Protein AF-W7YX11-F1 (afdb_monomer)

Organism: NCBI:txid1236976

Foldseek 3Di:
DWQDWDDCQNPVHQFIKTFDDDWDADPNDTDRDDSVPRPDIDGDDGHGDDDDDPVHDDDPVVVCCVVPVPPPPD

pLDDT: mean 83.91, std 11.45, range [45.38, 96.44]

Radius of gyration: 20.15 Å; Cα contacts (8 Å, |Δi|>4): 92; chains: 1; bounding box: 40×40×46 Å

Solvent-accessible surface area (backbone atoms only — not comparable to full-atom values): 4846 Å² total; per-residue (Å²): 82,86,71,50,72,48,49,18,70,81,69,79,39,60,43,29,32,38,32,30,41,87,84,58,76,57,96,89,43,71,77,81,74,58,82,90,69,42,85,44,69,41,82,77,46,79,36,78,52,84,84,83,48,86,91,78,56,78,56,70,68,60,55,47,44,74,77,55,62,82,77,79,81,128

Mean predicted aligned error: 8.96 Å

Sequence (74 aa):
MLHGISYPDETGSNEREVRLWKAKMQHGVIQFIRPDECTLVRKVGEGTAKIFDAGNMQSVDDLYSEWFGNEVSE

Secondary structure (DSSP, 8-state):
-EEEEE-HHHHSSSEEEEEE----EETTEE-PPPGGG--EEEEEEE-PPPP--TTT---HHHHHHHHHTT----

Structure (mmCIF, N/CA/C/O backbone):
data_AF-W7YX11-F1
#
_entry.id   AF-W7YX11-F1
#
loop_
_atom_site.group_PDB
_atom_site.id
_atom_site.type_symbol
_atom_site.label_atom_id
_atom_site.label_alt_id
_atom_site.label_comp_id
_atom_site.label_asym_id
_atom_site.label_entity_id
_atom_site.label_seq_id
_atom_site.pdbx_PDB_ins_code
_atom_site.Cartn_x
_atom_site.Cartn_y
_atom_site.Cartn_z
_atom_site.occupancy
_atom_site.B_iso_or_equiv
_atom_site.auth_seq_id
_atom_site.auth_comp_id
_atom_site.auth_asym_id
_atom_site.auth_atom_id
_atom_site.pdbx_PDB_model_num
ATOM 1 N N . MET A 1 1 ? -6.028 -6.296 12.478 1.00 88.75 1 MET A N 1
ATOM 2 C CA . MET A 1 1 ? -5.514 -7.035 11.304 1.00 88.75 1 MET A CA 1
ATOM 3 C C . MET A 1 1 ? -4.863 -6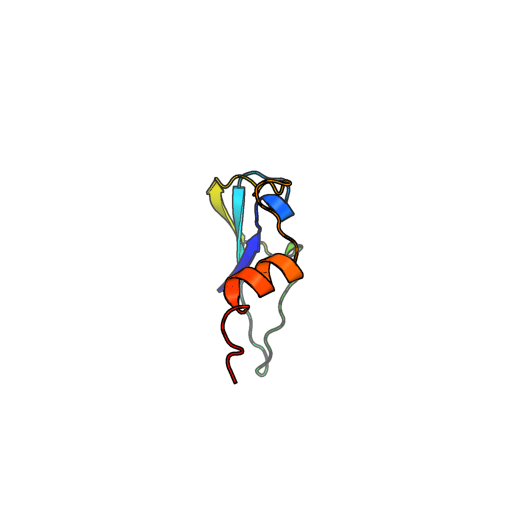.059 10.342 1.00 88.75 1 MET A C 1
ATOM 5 O O . MET A 1 1 ? -5.241 -4.890 10.357 1.00 88.75 1 MET A O 1
ATOM 9 N N . LEU A 1 2 ? -3.902 -6.524 9.540 1.00 91.00 2 LEU A N 1
ATOM 10 C CA . LEU A 1 2 ? -3.373 -5.760 8.409 1.00 91.00 2 LEU A CA 1
ATOM 11 C C . LEU A 1 2 ? -4.498 -5.555 7.385 1.00 91.00 2 LEU A C 1
ATOM 13 O O . LEU A 1 2 ? -5.181 -6.517 7.041 1.00 91.00 2 LEU A O 1
ATOM 17 N N . HIS A 1 3 ? -4.736 -4.309 6.980 1.00 92.12 3 HIS A N 1
ATOM 18 C CA . HIS A 1 3 ? -5.679 -3.963 5.911 1.00 92.12 3 HIS A CA 1
ATOM 19 C C . HIS A 1 3 ? -4.937 -3.799 4.587 1.00 92.12 3 HIS A C 1
ATOM 21 O O . HIS A 1 3 ? -5.288 -4.440 3.604 1.00 92.12 3 HIS A O 1
ATOM 27 N N . GLY A 1 4 ? -3.857 -3.015 4.596 1.00 88.69 4 GLY A N 1
ATOM 28 C CA . GLY A 1 4 ? -3.042 -2.761 3.415 1.00 88.69 4 GLY A CA 1
ATOM 29 C C . GLY A 1 4 ? -1.790 -1.950 3.730 1.00 88.69 4 GLY A C 1
ATOM 30 O O . GLY A 1 4 ? -1.589 -1.501 4.861 1.00 88.69 4 GLY A O 1
ATOM 31 N N . ILE A 1 5 ? -0.951 -1.778 2.716 1.00 89.31 5 ILE A N 1
ATOM 32 C CA . ILE A 1 5 ? 0.266 -0.965 2.752 1.00 89.31 5 ILE A CA 1
ATOM 33 C C . ILE A 1 5 ? 0.064 0.154 1.732 1.00 89.31 5 ILE A C 1
ATOM 35 O O . ILE A 1 5 ? -0.319 -0.137 0.604 1.00 89.31 5 ILE A O 1
ATOM 39 N N . SER A 1 6 ? 0.280 1.404 2.128 1.00 86.50 6 SER A N 1
ATOM 40 C CA . SER A 1 6 ? 0.323 2.538 1.207 1.00 86.50 6 SER A CA 1
ATOM 41 C C . SER A 1 6 ? 1.768 2.747 0.778 1.00 86.50 6 SER A C 1
ATOM 43 O O . SER A 1 6 ? 2.648 2.915 1.636 1.00 86.50 6 SER A O 1
ATOM 45 N N . TYR A 1 7 ? 2.017 2.720 -0.528 1.00 84.19 7 TYR A N 1
ATOM 46 C CA . TYR A 1 7 ? 3.356 2.945 -1.047 1.00 84.19 7 TYR A CA 1
ATOM 47 C C . TYR A 1 7 ? 3.640 4.443 -1.275 1.00 84.19 7 TYR A C 1
ATOM 49 O O . TYR A 1 7 ? 2.714 5.239 -1.478 1.00 84.19 7 TYR A O 1
ATOM 57 N N . PRO A 1 8 ? 4.919 4.851 -1.203 1.00 80.19 8 PRO A N 1
ATOM 58 C CA . PRO A 1 8 ? 5.317 6.247 -1.384 1.00 80.19 8 PRO A CA 1
ATOM 59 C C . PRO A 1 8 ? 4.908 6.868 -2.730 1.00 80.19 8 PRO A C 1
ATOM 61 O O . PRO A 1 8 ? 4.536 8.036 -2.806 1.00 80.19 8 PRO A O 1
ATOM 64 N N . ASP A 1 9 ? 4.941 6.075 -3.798 1.00 76.12 9 ASP A N 1
ATOM 65 C CA . ASP A 1 9 ? 4.566 6.458 -5.163 1.00 76.12 9 ASP A CA 1
ATOM 66 C C . ASP A 1 9 ? 3.051 6.650 -5.349 1.00 76.12 9 ASP A C 1
ATOM 68 O O . ASP A 1 9 ? 2.636 7.475 -6.159 1.00 76.12 9 ASP A O 1
ATOM 72 N N . GLU A 1 10 ? 2.223 5.954 -4.569 1.00 73.12 10 GLU A N 1
ATOM 73 C CA . GLU A 1 10 ? 0.757 6.079 -4.609 1.00 73.12 10 GLU A CA 1
ATOM 74 C C . GLU A 1 10 ? 0.229 7.248 -3.762 1.00 73.12 10 GLU A C 1
ATOM 76 O O . GLU A 1 10 ? -0.849 7.782 -4.024 1.00 73.12 10 GLU A O 1
ATOM 81 N N . THR A 1 11 ? 0.961 7.623 -2.710 1.00 66.25 11 THR A N 1
ATOM 82 C CA . THR A 1 11 ? 0.523 8.623 -1.720 1.00 66.25 11 THR A CA 1
ATOM 83 C C . THR A 1 11 ? 1.169 9.993 -1.904 1.00 66.25 11 THR A C 1
ATOM 85 O O . THR A 1 11 ? 0.689 10.970 -1.330 1.00 66.25 11 THR A O 1
ATOM 88 N N . GLY A 1 12 ? 2.256 10.083 -2.681 1.00 66.31 12 GLY A N 1
ATOM 89 C CA . GLY A 1 12 ? 3.053 11.304 -2.828 1.00 66.31 12 GLY A CA 1
ATOM 90 C C . GLY A 1 12 ? 3.860 11.674 -1.575 1.00 66.31 12 GLY A C 1
ATOM 91 O O . GLY A 1 12 ? 4.468 12.742 -1.532 1.00 66.31 12 GLY A O 1
ATOM 92 N N . SER A 1 13 ? 3.869 10.808 -0.557 1.00 67.38 13 SER A N 1
ATOM 93 C CA . SER A 1 13 ? 4.665 10.944 0.663 1.00 67.38 13 SER A CA 1
ATOM 94 C C . SER A 1 13 ? 5.879 10.023 0.575 1.00 67.38 13 SER A C 1
ATOM 96 O O . SER A 1 13 ? 5.745 8.883 0.156 1.00 67.38 13 SER A O 1
ATOM 98 N N . ASN A 1 14 ? 7.061 10.456 1.021 1.00 68.81 14 ASN A N 1
ATOM 99 C CA . ASN A 1 14 ? 8.288 9.632 1.014 1.00 68.81 14 ASN A CA 1
ATOM 100 C C . ASN A 1 14 ? 8.323 8.563 2.130 1.00 68.81 14 ASN A C 1
ATOM 102 O O . ASN A 1 14 ? 9.384 8.095 2.550 1.00 68.81 14 ASN A O 1
ATOM 106 N N . GLU A 1 15 ? 7.160 8.195 2.655 1.00 76.50 15 GLU A N 1
ATOM 107 C CA . GLU A 1 15 ? 7.014 7.289 3.782 1.00 76.50 15 GLU A CA 1
ATOM 108 C C . GLU A 1 15 ? 6.088 6.137 3.400 1.00 76.50 15 GLU A C 1
ATOM 110 O O . GLU A 1 15 ? 5.043 6.325 2.779 1.00 76.50 15 GLU A O 1
ATOM 115 N N . ARG A 1 16 ? 6.459 4.921 3.804 1.00 81.38 16 ARG A N 1
ATOM 116 C CA . ARG A 1 16 ? 5.589 3.754 3.682 1.00 81.38 16 ARG A CA 1
ATOM 117 C C . ARG A 1 16 ? 4.670 3.683 4.891 1.00 81.38 16 ARG A C 1
ATOM 119 O O . ARG A 1 16 ? 5.121 3.602 6.041 1.00 81.38 16 ARG A O 1
ATOM 126 N N . GLU A 1 17 ? 3.378 3.606 4.615 1.00 86.12 17 GLU A N 1
ATOM 127 C CA . GLU A 1 17 ? 2.351 3.515 5.643 1.00 86.12 17 GLU A CA 1
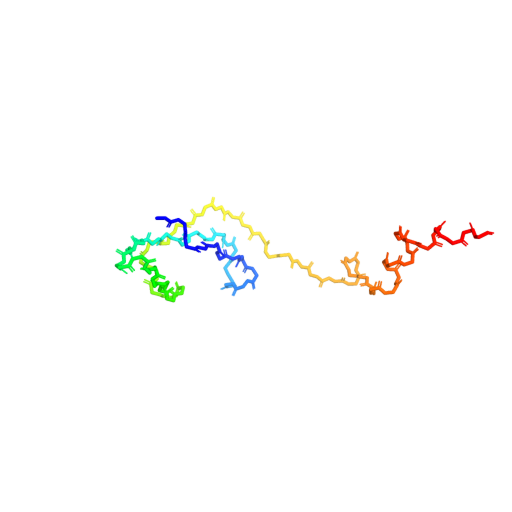ATOM 128 C C . GLU A 1 17 ? 1.707 2.134 5.649 1.00 86.12 17 GLU A C 1
ATOM 130 O O . GLU A 1 17 ? 1.497 1.505 4.619 1.00 86.12 17 GLU A O 1
ATOM 135 N N . VAL A 1 18 ? 1.367 1.648 6.833 1.00 89.38 18 VAL A N 1
ATOM 136 C CA . VAL A 1 18 ? 0.623 0.412 7.031 1.00 89.38 18 VAL A CA 1
ATOM 137 C C . VAL A 1 18 ? -0.712 0.753 7.664 1.00 89.38 18 VAL A C 1
ATOM 139 O O . VAL A 1 18 ? -0.774 1.337 8.748 1.00 89.38 18 VAL A O 1
ATOM 142 N N . ARG A 1 19 ? -1.788 0.347 6.994 1.00 90.50 19 ARG A N 1
ATOM 143 C CA . ARG A 1 19 ? -3.160 0.490 7.469 1.00 90.50 19 ARG A CA 1
ATOM 144 C C . ARG A 1 19 ? -3.549 -0.761 8.240 1.00 90.50 19 ARG A C 1
ATOM 146 O O . ARG A 1 19 ? -3.485 -1.885 7.737 1.00 90.50 19 ARG A O 1
ATOM 153 N N . LEU A 1 20 ? -3.960 -0.564 9.480 1.00 91.50 20 LEU A N 1
ATOM 154 C CA . LEU A 1 20 ? -4.521 -1.584 10.347 1.00 91.50 20 LEU A CA 1
ATOM 155 C C . LEU A 1 20 ? -6.016 -1.324 10.507 1.00 91.50 20 LEU A C 1
ATOM 157 O O . LEU A 1 20 ? -6.481 -0.188 10.542 1.00 91.50 20 LEU A O 1
ATOM 161 N N . TRP A 1 21 ? -6.778 -2.399 10.661 1.00 93.75 21 TRP A N 1
ATOM 162 C CA . TRP A 1 21 ? -8.211 -2.301 10.902 1.00 93.75 21 TRP A CA 1
ATOM 163 C C . TRP A 1 21 ? -8.708 -3.383 11.858 1.00 93.75 21 TRP A C 1
ATOM 165 O O . TRP A 1 21 ? -8.061 -4.418 12.081 1.00 93.75 21 TRP A O 1
ATOM 175 N N . LYS A 1 22 ? -9.872 -3.124 12.456 1.00 91.56 22 LYS A N 1
ATOM 176 C CA . LYS A 1 22 ? -10.576 -4.060 13.335 1.00 91.56 22 LYS A CA 1
ATOM 177 C C . LYS A 1 22 ? -11.542 -4.891 12.491 1.00 91.56 22 LYS A C 1
ATOM 179 O O . LYS A 1 22 ? -12.706 -4.533 12.354 1.00 91.56 22 LYS A O 1
ATOM 184 N N . ALA A 1 23 ? -11.042 -5.979 11.912 1.00 90.75 23 ALA A N 1
ATOM 185 C CA . ALA A 1 23 ? -11.873 -6.898 11.142 1.00 90.75 23 ALA A CA 1
ATOM 186 C C . ALA A 1 23 ? -12.989 -7.478 12.025 1.00 90.75 23 ALA A C 1
ATOM 188 O O . ALA A 1 23 ? -12.731 -7.951 13.135 1.00 90.75 23 ALA A O 1
ATOM 189 N N . LYS A 1 24 ? -14.225 -7.445 11.524 1.00 92.50 24 LYS A N 1
ATOM 190 C CA . LYS A 1 24 ? -15.396 -8.018 12.187 1.00 92.50 24 LYS A CA 1
ATOM 191 C C . LYS A 1 24 ? -16.067 -8.994 11.231 1.00 92.50 24 LYS A C 1
ATOM 193 O O . LYS A 1 24 ? -16.524 -8.593 10.165 1.00 92.50 24 LYS A O 1
ATOM 198 N N . MET A 1 25 ? -16.131 -10.260 11.629 1.00 94.75 25 MET A N 1
ATOM 199 C CA . MET A 1 25 ? -16.890 -11.281 10.913 1.00 94.75 25 MET A CA 1
ATOM 200 C C . MET A 1 25 ? -18.315 -11.323 11.465 1.00 94.75 25 MET A C 1
ATOM 202 O O . MET A 1 25 ? -18.507 -11.402 12.678 1.00 94.75 25 MET A O 1
ATOM 206 N N . GLN A 1 26 ? -19.311 -11.261 10.588 1.00 95.06 26 GLN A N 1
ATOM 207 C CA . GLN A 1 26 ? -20.722 -11.386 10.949 1.00 95.06 26 GLN A CA 1
ATOM 208 C C . GLN A 1 26 ? -21.359 -12.418 10.025 1.00 95.06 26 GLN A C 1
ATOM 210 O O . GLN A 1 26 ? -21.297 -12.269 8.810 1.00 95.06 26 GLN A O 1
ATOM 215 N N . HIS A 1 27 ? -21.927 -13.483 10.596 1.00 96.44 27 HIS A N 1
ATOM 216 C CA . HIS A 1 27 ? -22.549 -14.576 9.834 1.00 96.44 27 HIS A CA 1
ATOM 217 C C . HIS A 1 27 ? -21.627 -15.182 8.753 1.00 96.44 27 HIS A C 1
ATOM 219 O O . HIS A 1 27 ? -22.066 -15.496 7.653 1.00 96.44 27 HIS A O 1
ATOM 225 N N . GLY A 1 28 ? -20.328 -15.307 9.050 1.00 96.25 28 GLY A N 1
ATOM 226 C CA . GLY A 1 28 ? -19.330 -15.844 8.115 1.00 96.25 28 GLY A CA 1
ATOM 227 C C . GLY A 1 28 ? -18.832 -14.858 7.051 1.00 96.25 28 GLY A C 1
ATOM 228 O O . GLY A 1 28 ? -17.951 -15.210 6.274 1.00 96.25 28 GLY A O 1
ATOM 229 N N . VAL A 1 29 ? -19.336 -13.621 7.027 1.00 95.12 29 VAL A N 1
ATOM 230 C CA . VAL A 1 29 ? -18.926 -12.590 6.063 1.00 95.12 29 VAL A CA 1
ATOM 231 C C . VAL A 1 29 ? -18.043 -11.547 6.744 1.00 95.12 29 VAL A C 1
ATOM 233 O O . VAL A 1 29 ? -18.362 -11.058 7.832 1.00 95.12 29 VAL A O 1
ATOM 236 N N . ILE A 1 30 ? -16.934 -11.184 6.095 1.00 95.06 30 ILE A N 1
ATOM 237 C CA . ILE A 1 30 ? -16.084 -10.051 6.478 1.00 95.06 30 ILE A CA 1
ATOM 238 C C . ILE A 1 30 ? -16.307 -8.938 5.460 1.00 95.06 30 ILE A C 1
ATOM 240 O O . ILE A 1 30 ? -16.021 -9.108 4.277 1.00 95.06 30 ILE A O 1
ATOM 244 N N . GLN A 1 31 ? -16.799 -7.790 5.921 1.00 93.62 31 GLN A N 1
ATOM 245 C CA . GLN A 1 31 ? -16.958 -6.614 5.075 1.00 93.62 31 GLN A CA 1
ATOM 246 C C . GLN A 1 31 ? -15.763 -5.684 5.257 1.00 93.62 31 GLN A C 1
ATOM 248 O O . GLN A 1 31 ? -15.564 -5.120 6.332 1.00 93.62 31 GLN A O 1
ATOM 253 N N . PHE A 1 32 ? -14.953 -5.562 4.210 1.00 93.94 32 PHE A N 1
ATOM 254 C CA . PHE A 1 32 ? -13.797 -4.676 4.198 1.00 93.94 32 PHE A CA 1
ATOM 255 C C . PHE A 1 32 ? -14.245 -3.218 4.120 1.00 93.94 32 PHE A C 1
ATOM 257 O O . PHE A 1 32 ? -15.051 -2.856 3.264 1.00 93.94 32 PHE A O 1
ATOM 264 N N . ILE A 1 33 ? -13.713 -2.396 5.024 1.00 92.69 33 ILE A N 1
ATOM 265 C CA . ILE A 1 33 ? -13.863 -0.938 4.968 1.00 92.69 33 ILE A CA 1
ATOM 266 C C . ILE A 1 33 ? -12.975 -0.367 3.866 1.00 92.69 33 ILE A C 1
ATOM 268 O O . ILE A 1 33 ? -11.994 -1.009 3.464 1.00 92.69 33 ILE A O 1
ATOM 272 N N . ARG A 1 34 ? -13.287 0.840 3.394 1.00 91.75 34 ARG A N 1
ATOM 273 C CA . ARG A 1 34 ? -12.428 1.510 2.422 1.00 91.75 34 ARG A CA 1
ATOM 274 C C . ARG A 1 34 ? -11.088 1.908 3.056 1.00 91.75 34 ARG A C 1
ATOM 276 O O . ARG A 1 34 ? -10.999 2.063 4.278 1.00 91.75 34 ARG A O 1
ATOM 283 N N . PRO A 1 35 ? -10.018 2.068 2.259 1.00 86.75 35 PRO A N 1
ATOM 284 C CA . PRO A 1 35 ? -8.711 2.413 2.808 1.00 86.75 35 PRO A CA 1
ATOM 285 C C . PRO A 1 35 ? -8.677 3.763 3.547 1.00 86.75 35 PRO A C 1
ATOM 287 O O . PRO A 1 35 ? -7.927 3.898 4.510 1.00 86.75 35 PRO A O 1
ATOM 290 N N . ASP A 1 36 ? -9.505 4.730 3.142 1.00 86.19 36 ASP A N 1
ATOM 291 C CA . ASP A 1 36 ? -9.686 6.044 3.779 1.00 86.19 36 ASP A CA 1
ATOM 292 C C . ASP A 1 36 ? -10.453 5.985 5.113 1.00 86.19 36 ASP A C 1
ATOM 294 O O . ASP A 1 36 ? -10.341 6.891 5.934 1.00 86.19 36 ASP A O 1
ATOM 298 N N . GLU A 1 37 ? -11.166 4.890 5.381 1.00 89.69 37 GLU A N 1
ATOM 299 C CA . GLU A 1 37 ? -11.889 4.660 6.640 1.00 89.69 37 GLU A CA 1
ATOM 300 C C . GLU A 1 37 ? -11.021 3.953 7.703 1.00 89.69 37 GLU A C 1
ATOM 302 O O . GLU A 1 37 ? -11.453 3.724 8.840 1.00 89.69 37 GLU A O 1
ATOM 307 N N . CYS A 1 38 ? -9.781 3.585 7.364 1.00 88.44 38 CYS A N 1
ATOM 308 C CA . CYS A 1 38 ? -8.850 2.962 8.301 1.00 88.44 38 CYS A CA 1
ATOM 309 C C . CYS A 1 38 ? -8.326 3.985 9.319 1.00 88.44 38 CYS A C 1
ATOM 311 O O . CYS A 1 38 ? -7.477 4.814 9.014 1.00 88.44 38 CYS A O 1
ATOM 313 N N . THR A 1 39 ? -8.770 3.879 10.573 1.00 88.81 39 THR A N 1
ATOM 314 C CA . THR A 1 39 ? -8.371 4.806 11.652 1.00 88.81 39 THR A CA 1
ATOM 315 C C . THR A 1 39 ? -6.984 4.539 12.236 1.00 88.81 39 THR A C 1
ATOM 317 O O . THR A 1 39 ? -6.426 5.391 12.923 1.00 88.81 39 THR A O 1
ATOM 320 N N . LEU A 1 40 ? -6.419 3.353 12.001 1.00 87.88 40 LEU A N 1
ATOM 321 C CA . LEU A 1 40 ? -5.119 2.953 12.533 1.00 87.88 40 LEU A CA 1
ATOM 322 C C . LEU A 1 40 ? -4.101 2.914 11.394 1.00 87.88 40 LEU A C 1
ATOM 324 O O . LEU A 1 40 ? -3.903 1.872 10.773 1.00 87.88 40 LEU A O 1
ATOM 328 N N . VAL A 1 41 ? -3.435 4.036 11.137 1.00 87.56 41 VAL A N 1
ATOM 329 C CA . VAL A 1 41 ? -2.344 4.124 10.157 1.00 87.56 41 VAL A CA 1
ATOM 330 C C . VAL A 1 41 ? -1.019 4.269 10.898 1.00 87.56 41 VAL A C 1
ATOM 332 O O . VAL A 1 41 ? -0.890 5.085 11.811 1.00 87.56 41 VAL A O 1
ATOM 335 N N . ARG A 1 42 ? -0.036 3.438 10.548 1.00 86.56 42 ARG A N 1
ATOM 336 C CA . ARG A 1 42 ? 1.318 3.483 11.108 1.00 86.56 42 ARG A CA 1
ATOM 337 C C . ARG A 1 42 ? 2.336 3.731 10.012 1.00 86.56 42 ARG A C 1
ATOM 339 O O . ARG A 1 42 ? 2.330 3.035 9.007 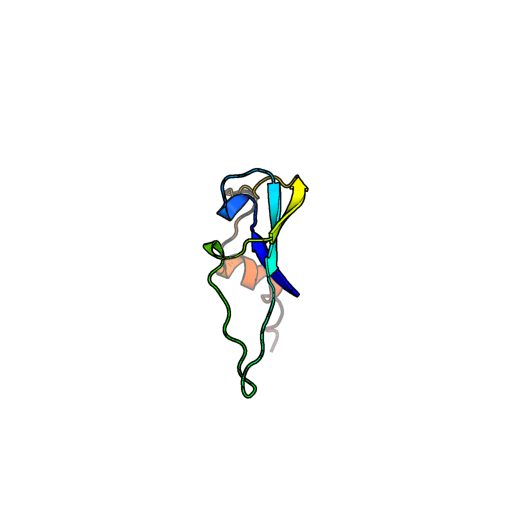1.00 86.56 42 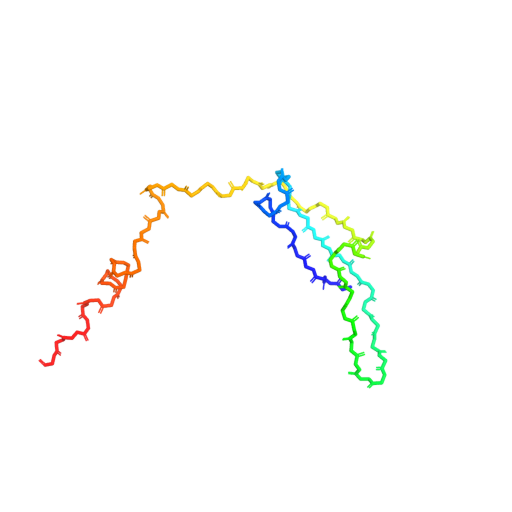ARG A O 1
ATOM 346 N N . LYS A 1 43 ? 3.257 4.654 10.257 1.00 84.75 43 LYS A N 1
ATOM 347 C CA . LYS A 1 43 ? 4.450 4.857 9.431 1.00 84.75 43 LYS A CA 1
ATOM 348 C C . LYS A 1 43 ? 5.470 3.783 9.802 1.00 84.75 43 LYS A C 1
ATOM 350 O O . LYS A 1 43 ? 5.791 3.641 10.982 1.00 84.75 43 LYS A O 1
ATOM 355 N N . VAL A 1 44 ? 5.894 2.967 8.837 1.00 79.00 44 VAL A N 1
ATOM 356 C CA . VAL A 1 44 ? 6.726 1.771 9.101 1.00 79.00 44 VAL A CA 1
ATOM 357 C C . VAL A 1 44 ? 8.147 1.917 8.559 1.00 79.00 44 VAL A C 1
ATOM 359 O O . VAL A 1 44 ? 9.046 1.220 9.019 1.00 79.00 44 VAL A O 1
ATOM 362 N N . GLY A 1 45 ? 8.386 2.863 7.653 1.00 72.06 45 GLY A N 1
ATOM 363 C CA . GLY A 1 45 ? 9.733 3.206 7.212 1.00 72.06 45 GLY A CA 1
ATOM 364 C C . GLY A 1 45 ? 9.738 4.311 6.167 1.00 72.06 45 GLY A C 1
ATOM 365 O O . GLY A 1 45 ? 8.723 4.570 5.519 1.00 72.06 45 GLY A O 1
ATOM 366 N N . GLU A 1 46 ? 10.895 4.941 6.007 1.00 69.31 46 GLU A N 1
ATOM 367 C CA . GLU A 1 46 ? 11.162 5.861 4.905 1.00 69.31 46 GLU A CA 1
ATOM 368 C C . GLU A 1 46 ? 11.418 5.049 3.632 1.00 69.31 46 GLU A C 1
ATOM 370 O O . GLU A 1 46 ? 12.098 4.020 3.651 1.00 69.31 46 GLU A O 1
ATOM 375 N N . GLY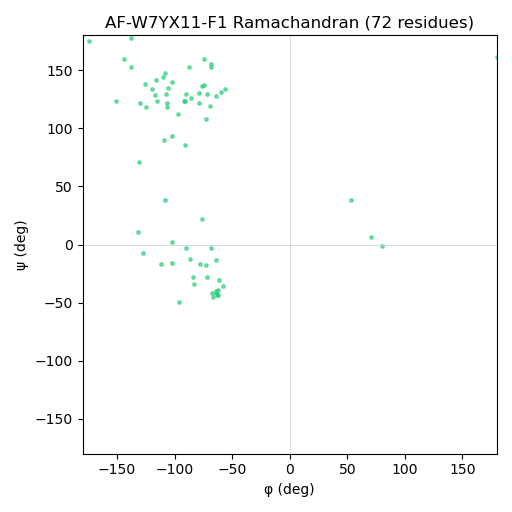 A 1 47 ? 10.829 5.482 2.524 1.00 67.50 47 GLY A N 1
ATOM 376 C CA . GLY A 1 47 ? 10.978 4.830 1.234 1.00 67.50 47 GLY A CA 1
ATOM 377 C C . GLY A 1 47 ? 10.838 5.863 0.135 1.00 67.50 47 GLY A C 1
ATOM 378 O O . GLY A 1 47 ? 9.834 6.564 0.060 1.00 67.50 47 GLY A O 1
ATOM 379 N N . THR A 1 48 ? 11.842 5.968 -0.724 1.00 67.88 48 THR A N 1
ATOM 380 C CA . THR A 1 48 ? 11.752 6.813 -1.912 1.00 67.88 48 THR A CA 1
ATOM 381 C C . THR A 1 48 ? 10.856 6.145 -2.949 1.00 67.88 48 THR A C 1
ATOM 383 O O . THR A 1 48 ? 10.930 4.931 -3.165 1.00 67.88 48 THR A O 1
ATOM 386 N N . ALA A 1 49 ? 9.991 6.933 -3.592 1.00 77.06 49 ALA A N 1
ATOM 387 C CA . ALA A 1 49 ? 9.224 6.464 -4.739 1.00 77.06 49 ALA A CA 1
ATOM 388 C C . ALA A 1 49 ? 10.187 5.944 -5.820 1.00 77.06 49 ALA A C 1
ATOM 390 O O . ALA A 1 49 ? 11.201 6.582 -6.122 1.00 77.06 49 ALA A O 1
ATOM 391 N N . LYS A 1 50 ? 9.890 4.772 -6.391 1.00 80.25 50 LYS A N 1
ATOM 392 C CA . LYS A 1 50 ? 10.710 4.211 -7.466 1.00 80.25 50 LYS A CA 1
ATOM 393 C C . LYS A 1 50 ? 10.534 5.077 -8.713 1.00 80.25 50 LYS A C 1
AT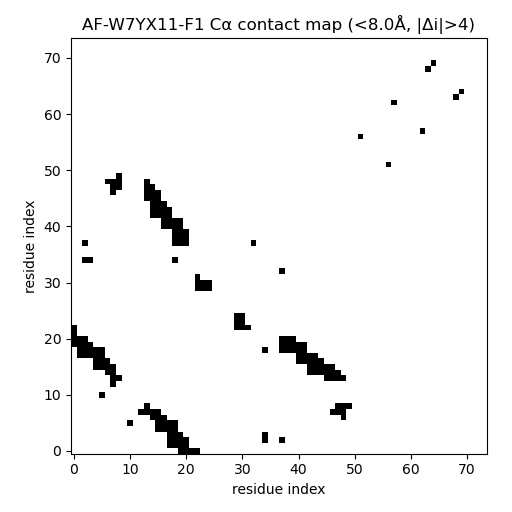OM 395 O O . LYS A 1 50 ? 9.431 5.202 -9.233 1.00 80.25 50 LYS A O 1
ATOM 400 N N . ILE A 1 51 ? 11.627 5.663 -9.187 1.00 82.75 51 ILE A N 1
ATOM 401 C CA . ILE A 1 51 ? 11.642 6.435 -10.431 1.00 82.75 51 ILE A CA 1
ATOM 402 C C . ILE A 1 51 ? 11.686 5.446 -11.592 1.00 82.75 51 ILE A C 1
ATOM 404 O O . ILE A 1 51 ? 12.514 4.537 -11.579 1.00 82.75 51 ILE A O 1
ATOM 408 N N . PHE A 1 52 ? 10.808 5.614 -12.578 1.00 83.81 52 PHE A N 1
ATOM 409 C CA . PHE A 1 52 ? 10.821 4.846 -13.820 1.00 83.81 52 PHE A CA 1
ATOM 410 C C . PHE A 1 52 ? 11.330 5.734 -14.959 1.00 83.81 52 PHE A C 1
ATOM 412 O O . PHE A 1 52 ? 10.753 6.788 -15.226 1.00 83.81 52 PHE A O 1
ATOM 419 N N . ASP A 1 53 ? 12.408 5.318 -15.619 1.00 88.06 53 ASP A N 1
ATOM 420 C CA . ASP A 1 53 ? 13.032 6.008 -16.748 1.00 88.06 53 ASP A CA 1
ATOM 421 C C . ASP A 1 53 ? 13.447 5.018 -17.854 1.00 88.06 53 ASP A C 1
ATOM 423 O O . ASP A 1 53 ? 13.270 3.805 -17.739 1.00 88.06 53 ASP A O 1
ATOM 427 N N . ALA A 1 54 ? 13.987 5.533 -18.961 1.00 87.19 54 ALA A N 1
ATOM 428 C CA . ALA A 1 54 ? 14.417 4.703 -20.089 1.00 87.19 54 ALA A CA 1
ATOM 429 C C . ALA A 1 54 ? 15.577 3.741 -19.751 1.00 87.19 54 ALA A C 1
ATOM 431 O O . ALA A 1 54 ? 15.862 2.845 -20.537 1.00 87.19 54 ALA A O 1
ATOM 432 N N . GLY A 1 55 ? 16.252 3.915 -18.610 1.00 89.88 55 GLY A N 1
ATOM 433 C CA . GLY A 1 55 ? 17.300 3.019 -18.128 1.00 89.88 55 GLY A CA 1
ATOM 434 C C . GLY A 1 55 ? 16.778 1.834 -17.310 1.00 89.88 55 GLY A C 1
ATOM 435 O O . GLY A 1 55 ? 17.543 0.907 -17.053 1.00 89.88 55 GLY A O 1
ATOM 436 N N . ASN A 1 56 ? 15.506 1.838 -16.893 1.00 87.88 56 ASN A N 1
ATOM 437 C CA . ASN A 1 56 ? 14.916 0.764 -16.083 1.00 87.88 56 ASN A CA 1
ATOM 438 C C . ASN A 1 56 ? 13.555 0.248 -16.581 1.00 87.88 56 ASN A C 1
ATOM 440 O O . ASN A 1 56 ? 12.890 -0.519 -15.877 1.00 87.88 56 ASN A O 1
ATOM 444 N N . MET A 1 57 ? 13.159 0.657 -17.785 1.00 90.38 57 MET A N 1
ATOM 445 C CA . MET A 1 57 ? 11.985 0.166 -18.499 1.00 90.38 57 MET A CA 1
ATOM 446 C C . MET A 1 57 ? 12.417 -0.540 -19.786 1.00 90.38 57 MET A C 1
ATOM 448 O O . MET A 1 57 ? 13.330 -0.092 -20.473 1.00 90.38 57 MET A O 1
ATOM 452 N N . GLN A 1 58 ? 11.734 -1.631 -20.122 1.00 91.88 58 GLN A N 1
ATOM 453 C CA . GLN A 1 58 ? 11.963 -2.427 -21.328 1.00 91.88 58 GLN A CA 1
ATOM 454 C C . GLN A 1 58 ? 10.610 -2.808 -21.933 1.00 91.88 58 GLN A C 1
ATOM 456 O O . GLN A 1 58 ? 9.607 -2.888 -21.215 1.00 91.88 58 GLN A O 1
ATOM 461 N N . SER A 1 59 ? 10.567 -3.019 -23.251 1.00 93.19 59 SER A N 1
ATOM 462 C CA . SER A 1 59 ? 9.363 -3.526 -23.905 1.00 93.19 59 SER A CA 1
ATOM 463 C C . SER A 1 59 ? 9.095 -4.979 -23.499 1.00 93.19 59 SER A C 1
ATOM 465 O O . SER A 1 59 ? 10.008 -5.733 -23.157 1.00 93.19 59 SER A O 1
ATOM 467 N N . VAL A 1 60 ? 7.822 -5.374 -23.533 1.00 92.12 60 VAL A N 1
ATOM 468 C CA . VAL A 1 60 ? 7.422 -6.748 -23.198 1.00 92.12 60 VAL A CA 1
ATOM 469 C C . VAL A 1 60 ? 8.042 -7.747 -24.177 1.00 92.12 60 VAL A C 1
ATOM 471 O O . VAL A 1 60 ? 8.502 -8.800 -23.745 1.00 92.12 60 VAL A O 1
ATOM 474 N N . ASP A 1 61 ? 8.103 -7.399 -25.465 1.00 93.88 61 ASP A N 1
ATOM 475 C CA . ASP A 1 61 ? 8.639 -8.266 -26.519 1.00 93.88 61 ASP A CA 1
ATOM 476 C C . ASP A 1 61 ? 10.151 -8.494 -26.365 1.00 93.88 61 ASP A C 1
ATOM 478 O O . ASP A 1 61 ? 10.625 -9.628 -26.493 1.00 93.88 61 ASP A O 1
ATOM 482 N N . ASP A 1 62 ? 10.907 -7.443 -26.027 1.00 92.00 62 ASP A N 1
ATOM 483 C CA . ASP A 1 62 ? 12.353 -7.547 -25.800 1.00 92.00 62 ASP A CA 1
ATOM 484 C C . ASP A 1 62 ? 12.650 -8.400 -24.558 1.00 92.00 62 ASP A C 1
ATOM 486 O O . ASP A 1 62 ? 13.496 -9.294 -24.610 1.00 92.00 62 ASP A O 1
ATOM 490 N N . LEU A 1 63 ? 11.918 -8.172 -23.457 1.00 92.44 63 LEU A N 1
ATOM 491 C CA . LEU A 1 63 ? 12.082 -8.940 -22.219 1.00 92.44 63 LEU A CA 1
ATOM 492 C C . LEU A 1 63 ? 11.720 -10.419 -22.422 1.00 92.44 63 LEU A C 1
ATOM 494 O O . LEU A 1 63 ? 12.412 -11.310 -21.929 1.00 92.44 63 LEU A O 1
ATOM 498 N N . TYR A 1 64 ? 10.641 -10.688 -23.162 1.00 91.75 64 TYR A N 1
ATOM 499 C CA . TYR A 1 64 ? 10.214 -12.047 -23.486 1.00 91.75 64 TYR A CA 1
ATOM 500 C C . TYR A 1 64 ? 11.269 -12.782 -24.318 1.00 91.75 64 TYR A C 1
ATOM 502 O O . TYR A 1 64 ? 11.598 -13.932 -24.028 1.00 91.75 64 TYR A O 1
ATOM 510 N N . SER A 1 65 ? 11.843 -12.107 -25.315 1.00 93.12 65 SER A N 1
ATOM 511 C CA . SER A 1 65 ? 12.894 -12.674 -26.164 1.00 93.12 65 SER A CA 1
ATOM 512 C C . SER A 1 65 ? 14.166 -12.991 -25.372 1.00 93.12 65 SER A C 1
ATOM 514 O O . SER A 1 65 ? 14.761 -14.046 -25.574 1.00 93.12 65 SER A O 1
ATOM 516 N N . GLU A 1 66 ? 14.560 -12.125 -24.434 1.00 90.56 66 GLU A N 1
ATOM 517 C CA . GLU A 1 66 ? 15.713 -12.349 -23.553 1.00 90.56 66 GLU A CA 1
ATOM 518 C C . GLU A 1 66 ? 15.528 -13.575 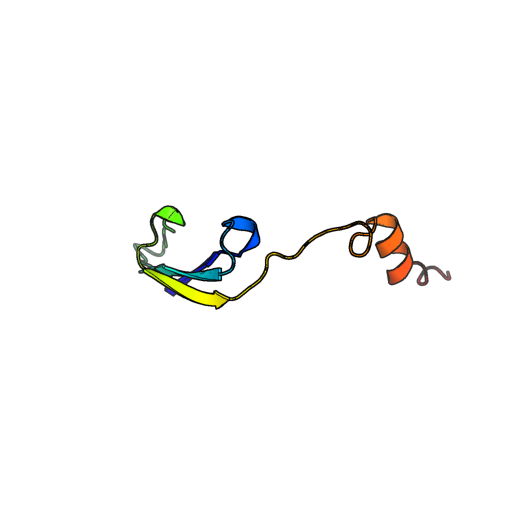-22.644 1.00 90.56 66 GLU A C 1
ATOM 520 O O . GLU A 1 66 ? 16.448 -14.378 -22.487 1.00 90.56 66 GLU A O 1
ATOM 525 N N . TRP A 1 67 ? 14.337 -13.735 -22.059 1.00 89.19 67 TRP A N 1
ATOM 526 C CA . TRP A 1 67 ? 14.066 -14.800 -21.089 1.00 89.19 67 TRP A CA 1
ATOM 527 C C . TRP A 1 67 ? 13.715 -16.146 -21.730 1.00 89.19 67 TRP A C 1
ATOM 529 O O . TRP A 1 67 ? 14.055 -17.186 -21.168 1.00 89.19 67 TRP A O 1
ATOM 539 N N . PHE A 1 68 ? 13.039 -16.143 -22.882 1.00 88.44 68 PHE A N 1
ATOM 540 C CA . PHE A 1 68 ? 12.423 -17.344 -23.465 1.00 88.44 68 PHE A CA 1
ATOM 541 C C . PHE A 1 68 ? 12.821 -17.617 -24.923 1.00 88.44 68 PHE A C 1
ATOM 543 O O . PHE A 1 68 ? 12.506 -18.680 -25.454 1.00 88.44 68 PHE A O 1
ATOM 550 N N . GLY A 1 69 ? 13.546 -16.710 -25.585 1.00 70.38 69 GLY A N 1
ATOM 551 C CA . GLY A 1 69 ? 13.904 -16.823 -27.005 1.00 70.38 69 GLY A CA 1
ATOM 552 C C . GLY A 1 69 ? 14.888 -17.947 -27.364 1.00 70.38 69 GLY A C 1
ATOM 553 O O . GLY A 1 69 ? 15.169 -18.139 -28.543 1.00 70.38 69 GLY A O 1
ATOM 554 N N . ASN A 1 70 ? 15.391 -18.705 -26.382 1.00 62.44 70 ASN A N 1
ATOM 555 C CA . ASN A 1 70 ? 16.325 -19.819 -26.593 1.00 62.44 70 ASN A CA 1
ATOM 556 C C . ASN A 1 70 ? 15.680 -21.224 -26.521 1.00 62.44 70 ASN A C 1
ATOM 558 O O . ASN A 1 70 ? 16.404 -22.205 -26.664 1.00 62.44 70 ASN A O 1
ATOM 562 N N . GLU A 1 71 ? 14.359 -21.363 -26.329 1.00 60.41 71 GLU A N 1
ATOM 563 C CA . GLU A 1 71 ? 13.688 -22.678 -26.187 1.00 60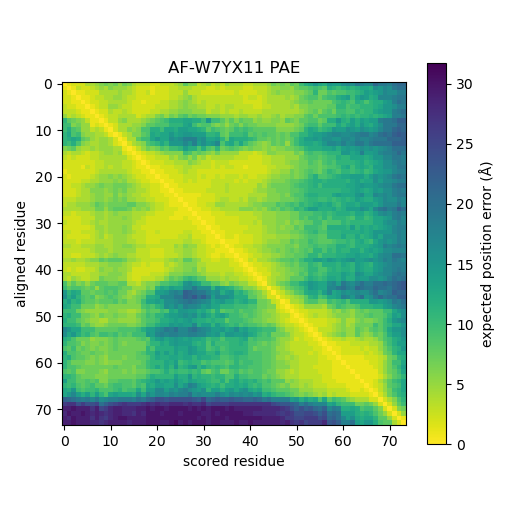.41 71 GLU A CA 1
ATOM 564 C C . GLU A 1 71 ? 12.820 -23.103 -27.387 1.00 60.41 71 GLU A C 1
ATOM 566 O O . GLU A 1 71 ? 11.789 -23.752 -27.226 1.00 60.41 71 GLU A O 1
ATOM 571 N N . VAL A 1 72 ? 13.248 -22.816 -28.619 1.00 57.56 72 VAL A N 1
ATOM 572 C CA . VAL A 1 72 ? 12.687 -23.507 -29.795 1.00 57.56 72 VAL A CA 1
ATOM 573 C C . VAL A 1 72 ? 13.817 -24.016 -30.685 1.00 57.56 72 VAL A C 1
ATOM 575 O O . VAL A 1 72 ? 14.080 -23.494 -31.765 1.00 57.56 72 VAL A O 1
ATOM 578 N N . SER A 1 73 ? 14.516 -25.044 -30.204 1.00 47.88 73 SER A N 1
ATOM 579 C CA . SER A 1 73 ? 15.178 -26.011 -31.079 1.00 47.88 73 SER A CA 1
ATOM 580 C C . SER A 1 73 ? 14.312 -27.268 -31.108 1.00 47.88 73 SER A C 1
ATOM 582 O O . SER A 1 73 ? 14.396 -28.101 -30.203 1.00 47.88 73 SER A O 1
ATOM 584 N N . GLU A 1 74 ? 13.430 -27.331 -32.102 1.00 45.38 74 GLU A N 1
ATOM 585 C CA . GLU A 1 74 ? 12.784 -28.573 -32.548 1.00 45.38 74 GLU A CA 1
ATOM 586 C C . GLU A 1 74 ? 13.805 -29.478 -33.257 1.00 45.38 74 GLU A C 1
ATOM 588 O O . GLU A 1 74 ? 14.678 -28.931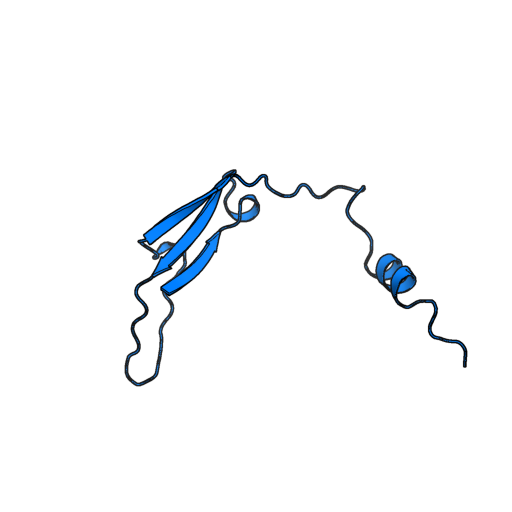 -33.977 1.00 45.38 74 GLU A O 1
#

Nearest PDB structures (foldseek):
  7ksg-assembly1_D  TM=5.728E-01  e=3.648E+00  Lama glama